Protein 1OVF (pdb70)

Radius of gyration: 3.66 Å; Cα contacts (8 Å, |Δi|>4): 2; chains: 1; bounding box: 3×8×5 Å

Sequence (4 aa):
TPTPTPTPTPTPTPTPTPTPTPTPTPTPTPTPTPTPTPTP

Structure (mmCIF, N/CA/C/O backbone):
data_1OVF
#
_entry.id   1OVF
#
_cell.length_a   1.000
_cell.length_b   1.000
_cell.length_c   1.000
_cell.angle_alpha   90.00
_cell.angle_beta   90.00
_cell.angle_gamma   90.00
#
_symmetry.space_group_name_H-M   'P 1'
#
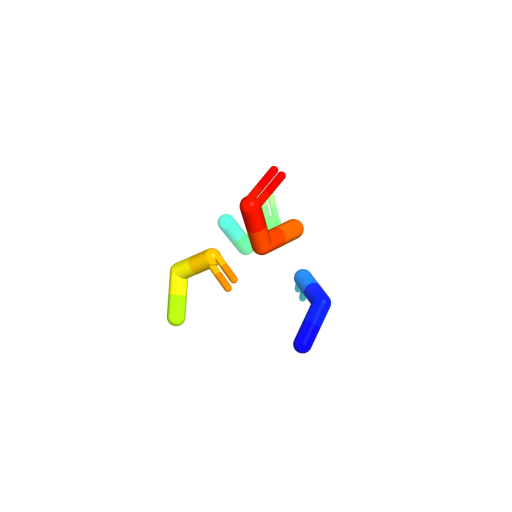loop_
_entity.id
_entity.type
_entity.pdbx_description
1 polymer "(5'-D(*CP*CP*GP*TP*TP*TP*TP*GP*TP*GP*G)-3')"
2 polymer 'ACTINOMYCIN D'
#
loop_
_atom_site.group_PDB
_atom_site.id
_atom_site.type_symbol
_atom_site.label_atom_id
_atom_site.label_alt_id
_atom_site.label_comp_id
_atom_site.label_asym_id
_atom_site.label_entity_id
_atom_site.label_seq_id
_atom_site.pdbx_PDB_ins_code
_atom_site.Cartn_x
_atom_site.Cartn_y
_atom_site.Cartn_z
_atom_site.occupancy
_atom_site.B_iso_or_equiv
_atom_site.auth_seq_id
_atom_site.auth_comp_id
_atom_site.auth_asym_id
_atom_site.auth_atom_id
_atom_site.pdbx_PDB_model_num
ATOM 352 N N . THR B 2 1 ? -3.645 1.166 -1.640 1.00 0.00 1 THR B N 1
ATOM 353 C CA . THR B 2 1 ? -5.087 1.412 -1.586 1.00 0.00 1 THR B CA 1
ATOM 354 C C . THR B 2 1 ? -5.692 0.863 -0.298 1.00 0.00 1 THR B C 1
ATOM 355 O O . THR B 2 1 ? -5.445 -0.289 0.029 1.00 0.00 1 THR B O 1
ATOM 381 N N . PRO B 2 3 ? -6.410 0.371 3.544 1.00 0.00 3 PRO B N 1
ATOM 382 C CA . PRO B 2 3 ? -6.267 -1.028 3.151 1.00 0.00 3 PRO B CA 1
ATOM 383 C C . PRO B 2 3 ? -7.629 -1.734 3.065 1.00 0.00 3 PRO B C 1
ATOM 384 O O . PRO B 2 3 ? -8.525 -1.374 3.828 1.00 0.00 3 PRO B O 1
ATOM 456 N N . THR B 2 7 ? -2.316 2.541 2.074 1.00 0.00 7 THR B N 1
ATOM 457 C CA . THR B 2 7 ? -3.569 3.165 2.513 1.00 0.00 7 THR B CA 1
ATOM 458 C C . THR B 2 7 ? -4.305 3.877 1.376 1.00 0.00 7 THR B C 1
ATOM 459 O O . THR B 2 7 ? -3.800 3.973 0.263 1.00 0.00 7 THR B O 1
ATOM 485 N N . PRO B 2 9 ? -5.788 5.687 -1.462 1.00 0.00 9 PRO B N 1
ATOM 486 C CA . PRO B 2 9 ? -4.698 6.646 -1.325 1.00 0.00 9 PRO B CA 1
ATOM 487 C C . PRO B 2 9 ? -5.226 8.071 -1.093 1.00 0.00 9 PRO B C 1
ATOM 488 O O . PRO B 2 9 ? -6.375 8.348 -1.434 1.00 0.00 9 PRO B O 1
ATOM 879 N N . THR B 2 1 ? -3.613 1.162 -1.655 1.00 0.00 1 THR B N 2
ATOM 880 C CA . THR B 2 1 ? -5.056 1.412 -1.625 1.00 0.00 1 THR B CA 2
ATOM 881 C C . THR B 2 1 ? -5.682 0.861 -0.348 1.00 0.00 1 THR B C 2
ATOM 882 O O . THR B 2 1 ? -5.438 -0.291 -0.018 1.00 0.00 1 THR B O 2
ATOM 908 N N . PRO B 2 3 ? -6.466 0.354 3.478 1.00 0.00 3 PRO B N 2
ATOM 909 C CA . PRO B 2 3 ? -6.315 -1.043 3.082 1.00 0.00 3 PRO B CA 2
ATOM 910 C C . PRO B 2 3 ? -7.677 -1.747 2.965 1.00 0.00 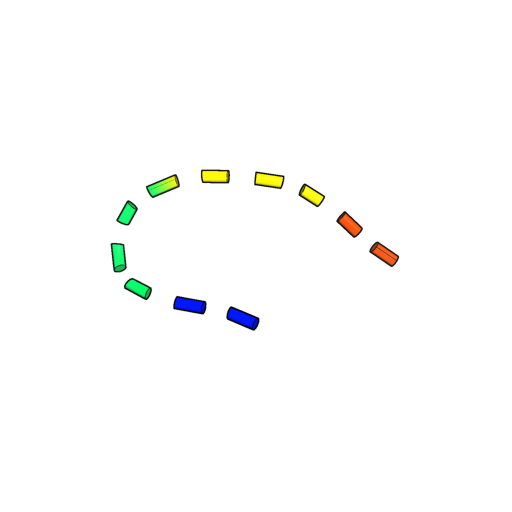3 PRO B C 2
ATOM 911 O O . PRO B 2 3 ? -8.586 -1.392 3.715 1.00 0.00 3 PRO B O 2
ATOM 983 N N . THR B 2 7 ? -2.364 2.550 2.095 1.00 0.00 7 THR B N 2
ATOM 984 C CA . THR B 2 7 ? -3.626 3.170 2.514 1.00 0.00 7 THR B CA 2
ATOM 985 C C . THR B 2 7 ? -4.345 3.881 1.365 1.00 0.00 7 THR B C 2
ATOM 986 O O . THR B 2 7 ? -3.823 3.974 0.259 1.00 0.00 7 THR B O 2
ATOM 1012 N N . PRO B 2 9 ? -5.774 5.686 -1.499 1.00 0.00 9 PRO B N 2
ATOM 1013 C CA . PRO B 2 9 ? -4.687 6.646 -1.340 1.00 0.00 9 PRO B CA 2
ATOM 1014 C C . PRO B 2 9 ? -5.220 8.072 -1.122 1.00 0.00 9 PRO B C 2
ATOM 1015 O O . PRO B 2 9 ? -6.363 8.347 -1.486 1.00 0.00 9 PRO B O 2
ATOM 1406 N N . THR B 2 1 ? -3.470 1.294 -1.625 1.00 0.00 1 THR B N 3
ATOM 1407 C CA . THR B 2 1 ? -4.887 1.627 -1.472 1.00 0.00 1 THR B CA 3
ATOM 1408 C C . THR B 2 1 ? -5.411 1.264 -0.081 1.00 0.00 1 THR B C 3
ATOM 1409 O O . THR B 2 1 ? -4.697 0.676 0.722 1.00 0.00 1 THR B O 3
ATOM 1435 N N . PRO B 2 3 ? -6.436 0.206 3.310 1.00 0.00 3 PRO B N 3
ATOM 1436 C CA . PRO B 2 3 ? -6.281 -1.172 2.849 1.00 0.00 3 PRO B CA 3
ATOM 1437 C C . PRO B 2 3 ? -7.621 -1.922 2.840 1.00 0.00 3 PRO B C 3
ATOM 1438 O O . PRO B 2 3 ? -8.499 -1.577 3.631 1.00 0.00 3 PRO B O 3
ATOM 1510 N N . THR B 2 7 ? -2.215 2.445 2.060 1.00 0.00 7 THR B N 3
ATOM 1511 C CA . THR B 2 7 ? -3.476 3.050 2.511 1.00 0.00 7 THR B CA 3
ATOM 1512 C C . THR B 2 7 ? -4.193 3.826 1.405 1.00 0.00 7 THR B C 3
ATOM 1513 O O . THR B 2 7 ? -3.647 4.029 0.326 1.00 0.00 7 THR B O 3
ATOM 1539 N N . PRO B 2 9 ? -5.668 5.725 -1.372 1.00 0.00 9 PRO B N 3
ATOM 1540 C CA . PRO B 2 9 ? -4.613 6.706 -1.142 1.00 0.00 9 PRO B CA 3
ATOM 1541 C C . PRO B 2 9 ? -5.192 8.099 -0.840 1.00 0.00 9 PRO B C 3
ATOM 1542 O O . PRO B 2 9 ? -6.345 8.357 -1.183 1.00 0.00 9 PRO 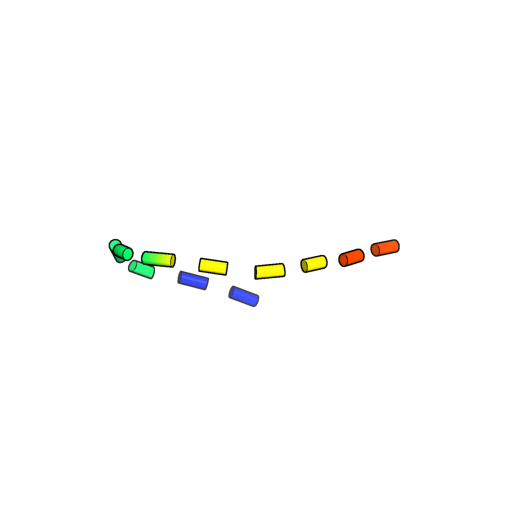B O 3
ATOM 1933 N N . THR B 2 1 ? -3.752 1.076 -1.608 1.00 0.00 1 THR B N 4
ATOM 1934 C CA . THR B 2 1 ? -5.160 1.471 -1.530 1.00 0.00 1 THR B CA 4
ATOM 1935 C C . THR B 2 1 ? -5.820 0.860 -0.295 1.00 0.00 1 THR B C 4
ATOM 1936 O O . THR B 2 1 ? -5.587 -0.308 -0.004 1.00 0.00 1 THR B O 4
ATOM 1962 N N . PRO B 2 3 ? -6.432 0.381 3.563 1.00 0.00 3 PRO B N 4
ATOM 1963 C CA . PRO B 2 3 ? -6.359 -1.030 3.203 1.00 0.00 3 PRO B CA 4
ATOM 1964 C C . PRO B 2 3 ? -7.743 -1.698 3.277 1.00 0.00 3 PRO B C 4
ATOM 1965 O O . PRO B 2 3 ? -8.549 -1.278 4.106 1.00 0.00 3 PRO B O 4
ATOM 2037 N N . THR B 2 7 ? -2.141 2.754 2.292 1.00 0.00 7 THR B N 4
ATOM 2038 C CA . THR B 2 7 ? -3.381 3.404 2.744 1.00 0.00 7 THR B CA 4
ATOM 2039 C C . THR B 2 7 ? -3.968 4.330 1.681 1.00 0.00 7 THR B C 4
ATOM 2040 O O . THR B 2 7 ? -3.225 5.097 1.085 1.00 0.00 7 THR B O 4
ATOM 2066 N N . PRO B 2 9 ? -5.912 5.592 -1.601 1.00 0.00 9 PRO B N 4
ATOM 2067 C CA . PRO B 2 9 ? -4.713 6.417 -1.623 1.00 0.00 9 PRO B CA 4
ATOM 2068 C C . PRO B 2 9 ? -5.037 7.880 -1.271 1.00 0.00 9 PRO B C 4
ATOM 2069 O O . PRO B 2 9 ? -6.147 8.318 -1.577 1.00 0.00 9 PRO B O 4
ATOM 2460 N N . THR B 2 1 ? -3.701 1.102 -1.596 1.00 0.00 1 THR B N 5
ATOM 2461 C CA . THR B 2 1 ? -5.118 1.465 -1.517 1.00 0.00 1 THR B CA 5
ATOM 2462 C C . THR B 2 1 ? -5.763 0.871 -0.265 1.00 0.00 1 THR B C 5
ATOM 2463 O O . THR B 2 1 ? -5.562 -0.306 0.012 1.00 0.00 1 THR B O 5
ATOM 2489 N N . PRO B 2 3 ? -6.402 0.406 3.616 1.00 0.00 3 PRO B N 5
ATOM 2490 C CA . PRO B 2 3 ? -6.318 -1.001 3.239 1.00 0.00 3 PRO B CA 5
ATOM 2491 C C . PRO B 2 3 ? -7.700 -1.675 3.284 1.00 0.00 3 PRO B C 5
ATOM 2492 O O . PRO B 2 3 ? -8.528 -1.252 4.091 1.00 0.00 3 PRO B O 5
ATOM 2564 N N . THR B 2 7 ? -2.280 2.533 2.146 1.00 0.00 7 THR B N 5
ATOM 2565 C CA . THR B 2 7 ? -3.516 3.196 2.581 1.00 0.00 7 THR B CA 5
ATOM 2566 C C . THR B 2 7 ? -4.248 3.900 1.436 1.00 0.00 7 THR B C 5
ATOM 2567 O O . THR B 2 7 ? -3.739 3.991 0.325 1.00 0.00 7 THR B O 5
ATOM 2593 N N . PRO B 2 9 ? -5.799 5.673 -1.439 1.00 0.00 9 PRO B N 5
ATOM 2594 C CA . PRO B 2 9 ? -4.668 6.590 -1.370 1.00 0.00 9 PRO B CA 5
ATOM 2595 C C . PRO B 2 9 ? -5.137 8.040 -1.171 1.00 0.00 9 PRO B C 5
ATOM 2596 O O . PRO B 2 9 ? -6.286 8.345 -1.489 1.00 0.00 9 PRO B O 5
ATOM 2987 N N . THR B 2 1 ? -3.603 1.160 -1.529 1.00 0.00 1 THR B N 6
ATOM 2988 C CA . THR B 2 1 ? -4.996 1.590 -1.387 1.00 0.00 1 THR B CA 6
ATOM 2989 C C . THR B 2 1 ? -5.539 1.303 0.016 1.00 0.00 1 THR B C 6
ATOM 2990 O O . THR B 2 1 ? -4.846 0.731 0.848 1.00 0.00 1 THR B O 6
ATOM 3016 N N . PRO B 2 3 ? -6.556 0.462 3.465 1.00 0.00 3 PRO B N 6
ATOM 3017 C CA . PRO B 2 3 ? -6.475 -0.951 3.101 1.00 0.00 3 PRO B CA 6
ATOM 3018 C C . PRO B 2 3 ? -7.854 -1.627 3.187 1.00 0.00 3 PRO B C 6
ATOM 3019 O O . PRO B 2 3 ? -8.677 -1.183 3.988 1.00 0.00 3 PRO B O 6
ATOM 3091 N N . THR B 2 7 ? -2.282 2.583 2.099 1.00 0.00 7 THR B N 6
ATOM 3092 C CA . THR B 2 7 ? -3.540 3.227 2.5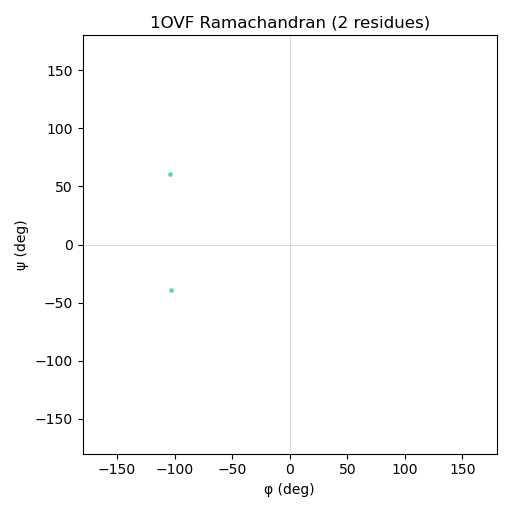04 1.00 0.00 7 THR B CA 6
ATOM 3093 C C . THR B 2 7 ? -4.243 3.936 1.344 1.00 0.00 7 THR B C 6
ATOM 3094 O O . THR B 2 7 ? -3.686 4.063 0.260 1.00 0.00 7 THR B O 6
ATOM 3120 N N . PRO B 2 9 ? -5.707 5.644 -1.584 1.00 0.00 9 PRO B N 6
ATOM 3121 C CA . PRO B 2 9 ? -4.608 6.592 -1.450 1.00 0.00 9 PRO B CA 6
ATOM 3122 C C . PRO B 2 9 ? -5.127 8.028 -1.273 1.00 0.00 9 PRO B C 6
ATOM 3123 O O . PRO B 2 9 ? -6.273 8.299 -1.630 1.00 0.00 9 PRO B O 6
ATOM 3514 N N . THR B 2 1 ? -3.694 1.058 -1.60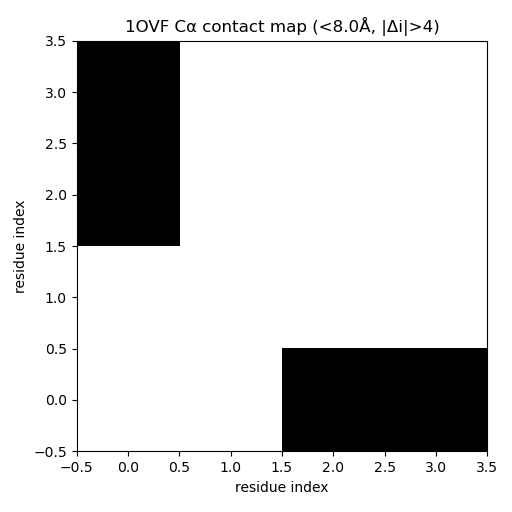7 1.00 0.00 1 THR B N 7
ATOM 3515 C CA . THR B 2 1 ? -5.107 1.436 -1.554 1.00 0.00 1 THR B CA 7
ATOM 3516 C C . THR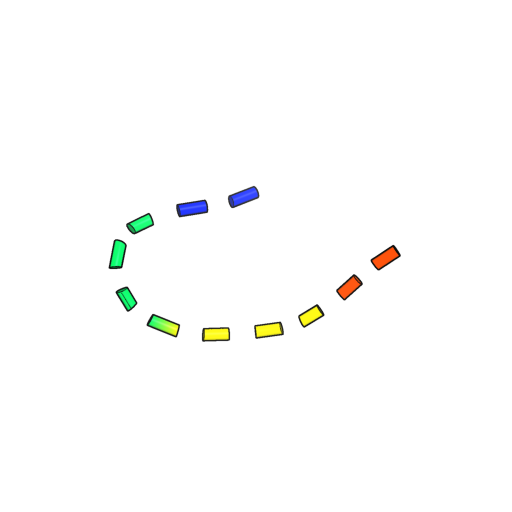 B 2 1 ? -5.767 0.878 -0.294 1.00 0.00 1 THR B C 7
ATOM 3517 O O . THR B 2 1 ? -5.576 -0.293 0.015 1.00 0.00 1 THR B O 7
ATOM 3543 N N . PRO B 2 3 ? -6.428 0.516 3.585 1.00 0.00 3 PRO B N 7
ATOM 3544 C CA . PRO B 2 3 ? -6.352 -0.899 3.238 1.00 0.00 3 PRO B CA 7
ATOM 3545 C C . PRO B 2 3 ? -7.737 -1.566 3.294 1.00 0.00 3 PRO B C 7
ATOM 3546 O O . PRO B 2 3 ? -8.567 -1.118 4.086 1.00 0.00 3 PRO B O 7
ATOM 3618 N N . THR B 2 7 ? -2.275 2.639 2.138 1.00 0.00 7 THR B N 7
ATOM 3619 C CA . THR B 2 7 ? -3.525 3.298 2.540 1.00 0.00 7 THR B CA 7
ATOM 3620 C C . THR B 2 7 ? -4.245 3.969 1.367 1.00 0.00 7 THR B C 7
ATOM 3621 O O . THR B 2 7 ? -3.727 4.020 0.257 1.00 0.00 7 THR B O 7
ATOM 3647 N N . PRO B 2 9 ? -5.731 5.668 -1.573 1.00 0.00 9 PRO B N 7
ATOM 3648 C CA . PRO B 2 9 ? -4.597 6.581 -1.505 1.00 0.00 9 PRO B CA 7
ATOM 3649 C C . PRO B 2 9 ? -5.063 8.040 -1.371 1.00 0.00 9 PRO B C 7
ATOM 3650 O O . PRO B 2 9 ? -6.202 8.339 -1.729 1.00 0.00 9 PRO B O 7
ATOM 4041 N N . THR B 2 1 ? -3.661 1.049 -1.645 1.00 0.00 1 THR B N 8
ATOM 4042 C CA . THR B 2 1 ? -5.074 1.434 -1.602 1.00 0.00 1 THR B CA 8
ATOM 4043 C C . THR B 2 1 ? -5.754 0.862 -0.359 1.00 0.00 1 THR B C 8
ATOM 4044 O O . THR B 2 1 ? -5.569 -0.313 -0.062 1.00 0.00 1 THR B O 8
ATOM 4070 N N . PRO B 2 3 ? -6.464 0.469 3.513 1.00 0.00 3 PRO B N 8
ATOM 4071 C CA . PRO B 2 3 ? -6.375 -0.942 3.157 1.00 0.00 3 PRO B CA 8
ATOM 4072 C C . PRO B 2 3 ? -7.759 -1.614 3.187 1.00 0.00 3 PRO B C 8
ATOM 4073 O O . PRO B 2 3 ? -8.599 -1.181 3.976 1.00 0.00 3 PRO B O 8
ATOM 4145 N N . THR B 2 7 ? -2.301 2.592 2.122 1.00 0.00 7 THR B N 8
ATOM 4146 C CA . THR B 2 7 ? -3.559 3.240 2.516 1.00 0.00 7 THR B CA 8
ATOM 4147 C C . THR B 2 7 ? -4.274 3.916 1.343 1.00 0.00 7 THR B C 8
ATOM 4148 O O . THR B 2 7 ? -3.753 3.969 0.235 1.00 0.00 7 THR B O 8
ATOM 4174 N N . PRO B 2 9 ? -5.753 5.626 -1.594 1.00 0.00 9 PRO B N 8
ATOM 4175 C CA . PRO B 2 9 ? -4.617 6.534 -1.517 1.00 0.00 9 PRO B CA 8
ATOM 4176 C C . PRO B 2 9 ? -5.079 7.993 -1.370 1.00 0.00 9 PRO B C 8
ATOM 4177 O O . PRO B 2 9 ? -6.216 8.297 -1.730 1.00 0.00 9 PRO B O 8
ATOM 4568 N N . THR B 2 1 ? -3.598 1.144 -1.635 1.00 0.00 1 THR B N 9
ATOM 4569 C CA . THR B 2 1 ? -5.028 1.456 -1.581 1.00 0.00 1 THR B CA 9
ATOM 4570 C C . THR B 2 1 ? -5.679 0.817 -0.355 1.00 0.00 1 THR B C 9
ATOM 4571 O O . THR B 2 1 ? -5.445 -0.358 -0.096 1.00 0.00 1 THR B O 9
ATOM 4597 N N . PRO B 2 3 ? -6.370 0.274 3.505 1.00 0.00 3 PRO B N 9
ATOM 4598 C CA . PRO B 2 3 ? -6.217 -1.120 3.103 1.00 0.00 3 PRO B CA 9
ATOM 4599 C C . PRO B 2 3 ? -7.569 -1.855 3.109 1.00 0.00 3 PRO B C 9
ATOM 4600 O O . PRO B 2 3 ? -8.428 -1.488 3.911 1.00 0.00 3 PRO B O 9
ATOM 4672 N N . THR B 2 7 ? -2.210 2.518 2.166 1.00 0.00 7 THR B N 9
ATOM 4673 C CA . THR B 2 7 ? -3.491 3.101 2.582 1.00 0.00 7 THR B CA 9
ATOM 4674 C C . THR B 2 7 ? -4.206 3.830 1.441 1.00 0.00 7 THR B C 9
ATOM 4675 O O . THR B 2 7 ? -3.661 3.979 0.354 1.00 0.00 7 THR B O 9
ATOM 4701 N N . PRO B 2 9 ? -5.675 5.664 -1.418 1.00 0.00 9 PRO B N 9
ATOM 4702 C CA . PRO B 2 9 ? -4.589 6.623 -1.251 1.00 0.00 9 PRO B CA 9
ATOM 4703 C C . PRO B 2 9 ? -5.131 8.040 -1.001 1.00 0.00 9 PRO B C 9
ATOM 4704 O O . PRO B 2 9 ? -6.275 8.312 -1.367 1.00 0.00 9 PRO B O 9
ATOM 5095 N N . THR B 2 1 ? -3.553 1.326 -1.701 1.00 0.00 1 THR B N 10
ATOM 5096 C CA . THR B 2 1 ? -4.967 1.665 -1.537 1.00 0.00 1 THR B CA 10
ATOM 5097 C C . THR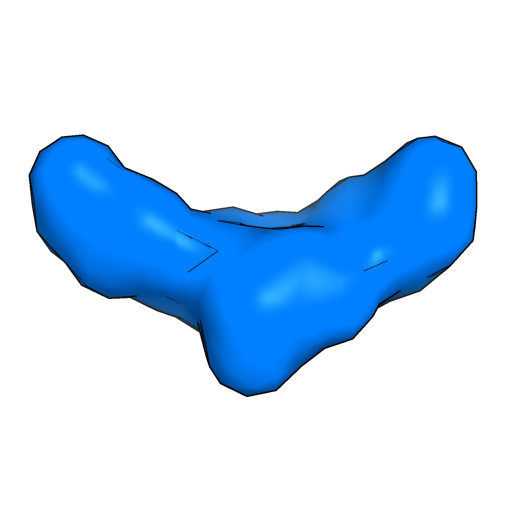 B 2 1 ? -5.482 1.299 -0.144 1.00 0.00 1 THR B C 10
ATOM 5098 O O . THR B 2 1 ? -4.762 0.708 0.652 1.00 0.00 1 THR B O 10
ATOM 5124 N N . PRO B 2 3 ? -6.476 0.233 3.250 1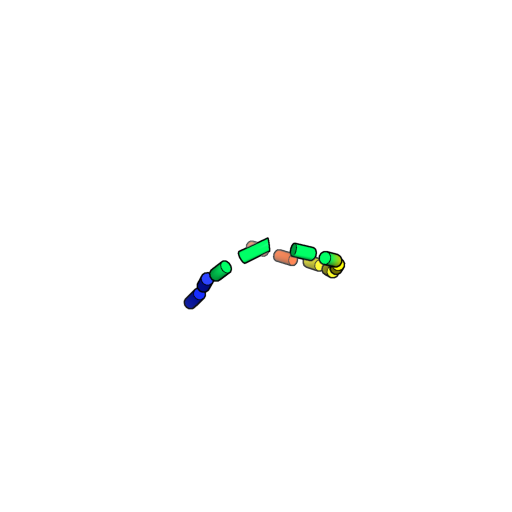.00 0.00 3 PRO B N 10
ATOM 5125 C CA . PRO B 2 3 ? -6.326 -1.142 2.780 1.00 0.00 3 PRO B CA 10
ATOM 5126 C C . PRO B 2 3 ? -7.663 -1.896 2.787 1.00 0.00 3 PRO B C 10
ATOM 5127 O O . PRO B 2 3 ? -8.534 -1.552 3.586 1.00 0.00 3 PRO B O 10
ATOM 5199 N N . THR B 2 7 ? -2.234 2.491 1.993 1.00 0.00 7 THR B N 10
ATOM 5200 C CA . THR B 2 7 ? -3.506 3.074 2.445 1.00 0.00 7 THR B CA 10
ATOM 5201 C C . THR B 2 7 ? -4.233 3.845 1.341 1.00 0.00 7 THR B C 10
ATOM 5202 O O . THR B 2 7 ? -3.697 4.043 0.257 1.00 0.00 7 THR B O 10
ATOM 5228 N N . PRO B 2 9 ? -5.717 5.756 -1.426 1.00 0.00 9 PRO B N 10
ATOM 5229 C CA . PRO B 2 9 ? -4.653 6.726 -1.197 1.00 0.00 9 PRO B CA 10
ATOM 5230 C C . PRO B 2 9 ? -5.224 8.120 -0.897 1.00 0.00 9 PRO B C 10
ATOM 5231 O O . PRO B 2 9 ? -6.376 8.387 -1.240 1.00 0.00 9 PRO B O 10
#

Foldseek 3Di:
DVPD

Secondary structure (DSSP, 8-state):
----

Solvent-accessible surface area: 1042 Å² total